Protein AF-A0A0R2RZX6-F1 (afdb_monome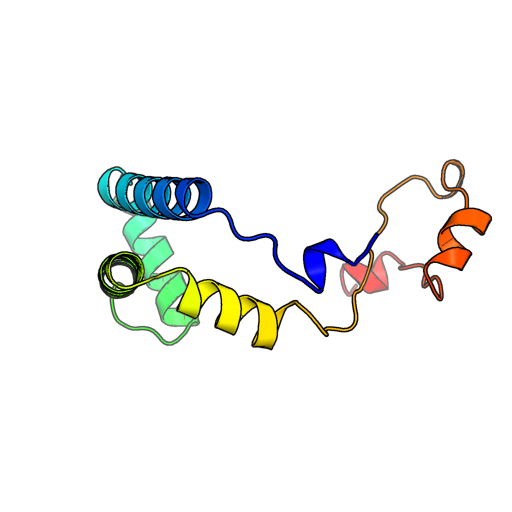r_lite)

Foldseek 3Di:
DCVCQQPPDDDQVVLVVVLVVLLVCLVPDDQDPVNVVVVCVVCVVVVHRDDCVVVVNVVSVVDDPVNVRVCSNVPTNDDDDDDDDDDDPVPDDVVVVVVVHDDDDDDPCRVPVD

pLDDT: mean 88.69, std 5.63, range [61.94, 95.19]

Radius of gyration: 20.39 Å; chains: 1; bounding box: 43×33×50 Å

Sequence (114 aa):
MTELLDVMPEAASNMSNAKEAIEQQIRTERLTKSRVLSEYERVQKLGVDYDYRKDLYDAVQKFDMTTLKDFHNSHISKGNRVVMVLGSKKALDVEVLKKYGEIKYLTLEDVFGY

Secondary structure (DSSP, 8-state):
--HHHHSPPP-HHHHHHHHHHHHHHHHH----HHHHHHHHHHHHHTT--S-THHHHHHHHHH--HHHHHHHHHHHTTT---PPP--S-GGGS-HHHHHTTS--PPP-HHHHH--

Structure (mmCIF, N/CA/C/O backbone):
data_AF-A0A0R2RZX6-F1
#
_entry.id   AF-A0A0R2RZX6-F1
#
loop_
_atom_site.group_PDB
_atom_site.id
_atom_site.type_symbol
_atom_site.label_atom_id
_atom_site.label_alt_id
_atom_site.label_comp_id
_atom_site.label_asym_id
_atom_site.label_entity_id
_atom_site.label_seq_id
_atom_site.pdbx_PDB_ins_code
_atom_site.Cartn_x
_atom_site.Cartn_y
_atom_site.Cartn_z
_atom_site.occupancy
_atom_site.B_iso_or_equiv
_atom_site.auth_seq_id
_atom_site.auth_comp_id
_atom_site.auth_asym_id
_atom_site.auth_atom_id
_atom_site.pdbx_PDB_model_num
ATOM 1 N N . MET A 1 1 ? 16.737 7.174 -11.635 1.00 61.94 1 MET A N 1
ATOM 2 C CA . MET A 1 1 ? 15.247 7.175 -11.614 1.00 61.94 1 MET A CA 1
ATOM 3 C C . MET A 1 1 ? 14.655 6.215 -10.583 1.00 61.94 1 MET A C 1
ATOM 5 O O . MET A 1 1 ? 13.545 6.474 -10.145 1.00 61.94 1 MET A O 1
ATOM 9 N N . THR A 1 2 ? 15.350 5.150 -10.165 1.00 71.94 2 THR A N 1
ATOM 10 C CA . THR A 1 2 ? 14.881 4.248 -9.091 1.00 71.94 2 THR A CA 1
ATOM 11 C C . THR A 1 2 ? 15.335 4.654 -7.693 1.00 71.94 2 THR A C 1
ATOM 13 O O . THR A 1 2 ? 14.785 4.156 -6.725 1.00 71.94 2 THR A O 1
ATOM 16 N N . GLU A 1 3 ? 16.277 5.589 -7.581 1.00 79.88 3 GLU A N 1
ATOM 17 C CA . GLU A 1 3 ? 16.932 5.961 -6.319 1.00 79.88 3 GLU A CA 1
ATOM 18 C C . GLU A 1 3 ? 15.962 6.305 -5.184 1.00 79.88 3 GLU A C 1
ATOM 20 O O . GLU A 1 3 ? 16.192 5.884 -4.060 1.00 79.88 3 GLU A O 1
ATOM 25 N N . LEU A 1 4 ? 14.849 6.991 -5.468 1.00 80.94 4 LEU A N 1
ATOM 26 C CA . LEU A 1 4 ? 13.835 7.325 -4.454 1.00 80.94 4 LEU A CA 1
ATOM 27 C C . LEU A 1 4 ? 13.044 6.114 -3.947 1.00 80.94 4 LEU A C 1
ATOM 29 O O . LEU A 1 4 ? 12.507 6.135 -2.846 1.00 80.94 4 LEU A O 1
ATOM 33 N N . LEU A 1 5 ? 12.923 5.085 -4.781 1.00 83.44 5 LEU A N 1
ATOM 34 C CA . LEU A 1 5 ? 12.283 3.827 -4.416 1.00 83.44 5 LEU A CA 1
ATOM 35 C C . LEU A 1 5 ? 13.282 2.869 -3.756 1.00 83.44 5 LEU A C 1
ATOM 37 O O . LEU A 1 5 ? 12.875 1.908 -3.117 1.00 83.44 5 LEU A O 1
ATOM 41 N N . ASP A 1 6 ? 14.582 3.094 -3.939 1.00 85.50 6 ASP A N 1
ATOM 42 C CA . ASP A 1 6 ? 15.644 2.294 -3.328 1.00 85.50 6 ASP A CA 1
ATOM 43 C C . ASP A 1 6 ? 16.004 2.873 -1.948 1.00 85.50 6 ASP A C 1
ATOM 45 O O . ASP A 1 6 ? 16.215 2.138 -0.986 1.00 85.50 6 ASP A O 1
ATOM 49 N N . VAL A 1 7 ? 15.976 4.202 -1.821 1.00 87.50 7 VAL A N 1
ATOM 50 C CA . VAL A 1 7 ? 16.170 4.946 -0.577 1.00 87.50 7 VAL A CA 1
ATOM 51 C C . VAL A 1 7 ? 14.972 5.859 -0.356 1.00 87.50 7 VAL A C 1
ATOM 53 O O . VAL A 1 7 ? 14.814 6.876 -1.031 1.00 87.50 7 VAL A O 1
ATOM 56 N N . MET A 1 8 ? 14.139 5.506 0.622 1.00 88.50 8 MET A N 1
ATOM 57 C CA . MET A 1 8 ? 12.969 6.305 0.971 1.00 88.50 8 MET A CA 1
ATOM 58 C C . MET A 1 8 ? 13.402 7.647 1.584 1.00 88.50 8 MET A C 1
ATOM 60 O O . MET A 1 8 ? 14.103 7.645 2.599 1.00 88.50 8 MET A O 1
ATOM 64 N N . PRO A 1 9 ? 12.965 8.794 1.036 1.00 88.00 9 PRO A N 1
ATOM 65 C CA . PRO A 1 9 ? 13.173 10.079 1.683 1.00 88.00 9 PRO A CA 1
ATOM 66 C C . PRO A 1 9 ? 12.303 10.182 2.938 1.00 88.00 9 PRO A C 1
ATOM 68 O O . PRO A 1 9 ? 11.098 9.928 2.911 1.00 88.00 9 PRO A O 1
ATOM 71 N N . GLU A 1 10 ? 12.908 10.589 4.047 1.00 89.75 10 GLU A N 1
ATOM 72 C CA . GLU A 1 10 ? 12.216 10.695 5.326 1.00 89.75 10 GLU A CA 1
ATOM 73 C C . GLU A 1 10 ? 11.716 12.113 5.574 1.00 89.75 10 GLU A C 1
ATOM 75 O O . GLU A 1 10 ? 12.489 13.069 5.621 1.00 89.75 10 GLU A O 1
ATOM 80 N N . ALA A 1 11 ? 10.411 12.241 5.792 1.00 92.25 11 ALA A N 1
ATOM 81 C CA . ALA A 1 11 ? 9.783 13.494 6.179 1.00 92.25 11 ALA A CA 1
ATOM 82 C C . ALA A 1 11 ? 8.787 13.227 7.310 1.00 92.25 11 ALA A C 1
ATOM 84 O O . ALA A 1 11 ? 7.691 12.712 7.082 1.00 92.25 11 ALA A O 1
ATOM 85 N N . ALA A 1 12 ? 9.175 13.573 8.540 1.00 89.94 12 ALA A N 1
ATOM 86 C CA . ALA A 1 12 ? 8.363 13.319 9.731 1.00 89.94 12 ALA A CA 1
ATOM 87 C C . ALA A 1 12 ? 6.980 13.991 9.653 1.00 89.94 12 ALA A C 1
ATOM 89 O O . ALA A 1 12 ? 5.980 13.378 10.020 1.00 89.94 12 ALA A O 1
ATOM 90 N N . SER A 1 13 ? 6.907 15.207 9.102 1.00 93.88 13 SER A N 1
ATOM 91 C CA . SER A 1 13 ? 5.642 15.917 8.872 1.00 93.88 13 SER A CA 1
ATOM 92 C C . SER A 1 13 ? 4.715 15.156 7.924 1.00 93.88 13 SER A C 1
ATOM 94 O O . SER A 1 13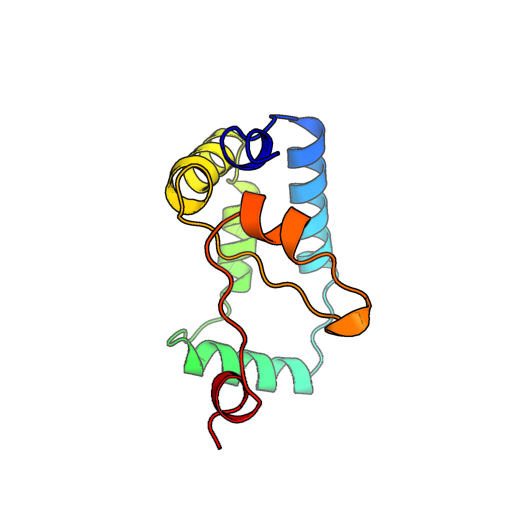 ? 3.538 14.984 8.223 1.00 93.88 13 SER A O 1
ATOM 96 N N . ASN A 1 14 ? 5.241 14.640 6.810 1.00 92.94 14 ASN A N 1
ATOM 97 C CA . ASN A 1 14 ? 4.449 13.882 5.841 1.00 92.94 14 ASN A CA 1
ATOM 98 C C . ASN A 1 14 ? 3.922 12.579 6.447 1.00 92.94 14 ASN A C 1
ATOM 100 O O . ASN A 1 14 ? 2.776 12.214 6.201 1.00 92.94 14 ASN A O 1
ATOM 104 N N . MET A 1 15 ? 4.737 11.900 7.258 1.00 92.00 15 MET A N 1
ATOM 105 C CA . MET A 1 15 ? 4.322 10.681 7.950 1.00 92.00 15 MET A CA 1
ATOM 106 C C . MET A 1 15 ? 3.225 10.963 8.988 1.00 92.00 15 MET A C 1
ATOM 108 O O . MET A 1 15 ? 2.218 10.257 8.995 1.00 92.00 15 MET A O 1
ATOM 112 N N . SER A 1 16 ? 3.366 12.025 9.793 1.00 92.62 16 SER A N 1
ATOM 113 C CA . SER A 1 16 ? 2.331 12.439 10.755 1.00 92.62 16 SER A CA 1
ATOM 114 C C . SER A 1 16 ? 1.016 12.772 10.051 1.00 92.62 16 SER A C 1
ATOM 116 O O . SER A 1 16 ? -0.031 12.247 10.416 1.00 92.62 16 SER A O 1
ATOM 118 N N . ASN A 1 17 ? 1.079 13.562 8.975 1.00 94.62 17 ASN A N 1
ATOM 119 C CA . ASN A 1 17 ? -0.099 13.929 8.192 1.00 94.62 17 ASN A CA 1
ATOM 120 C C . ASN A 1 17 ? -0.781 12.699 7.573 1.00 94.62 17 ASN A C 1
ATOM 122 O O . ASN A 1 17 ? -2.005 12.599 7.578 1.00 94.62 17 ASN A O 1
ATOM 126 N N . ALA A 1 18 ? -0.002 11.746 7.048 1.00 93.50 18 ALA A N 1
ATOM 127 C CA . ALA A 1 18 ? -0.541 10.512 6.482 1.00 93.50 18 ALA A CA 1
ATOM 128 C C . ALA A 1 18 ? -1.222 9.643 7.551 1.00 93.50 18 ALA A C 1
ATOM 130 O O . ALA A 1 18 ? -2.305 9.110 7.313 1.00 93.50 18 ALA A O 1
ATOM 131 N N . LYS A 1 19 ? -0.619 9.538 8.740 1.00 93.44 19 LYS A N 1
ATOM 132 C CA . LYS A 1 19 ? -1.196 8.830 9.886 1.00 93.44 19 LYS A CA 1
ATOM 133 C C . LYS A 1 19 ? -2.528 9.448 10.312 1.00 93.44 19 LYS A C 1
ATOM 135 O O . LYS A 1 19 ? -3.527 8.739 10.392 1.00 93.44 19 LYS A O 1
ATOM 140 N N . GLU A 1 20 ? -2.565 10.766 10.496 1.00 94.25 20 GLU A N 1
ATOM 141 C CA . GLU A 1 20 ? -3.792 11.494 10.833 1.00 94.25 20 GLU A CA 1
ATOM 142 C C . GLU A 1 20 ? -4.879 11.319 9.767 1.00 94.25 20 GLU A C 1
ATOM 144 O O . GLU A 1 20 ? -6.039 11.082 10.105 1.00 94.25 20 GLU A O 1
ATOM 149 N N . ALA A 1 21 ? -4.517 11.370 8.482 1.00 95.19 21 ALA A N 1
ATOM 150 C CA . ALA A 1 21 ? -5.460 11.171 7.385 1.00 95.19 21 ALA A CA 1
ATOM 151 C C . ALA A 1 21 ? -6.091 9.768 7.407 1.00 95.19 21 ALA A C 1
ATOM 153 O O . ALA A 1 21 ? -7.305 9.643 7.240 1.00 95.19 21 ALA A O 1
ATOM 154 N N . ILE A 1 22 ? -5.299 8.719 7.661 1.00 93.88 22 ILE A N 1
ATOM 155 C CA . ILE A 1 22 ? -5.805 7.342 7.789 1.00 93.88 22 ILE A CA 1
ATOM 156 C C . ILE A 1 22 ? -6.749 7.228 8.990 1.00 93.88 22 ILE A C 1
ATOM 158 O O . ILE A 1 22 ? -7.840 6.666 8.871 1.00 93.88 22 ILE A O 1
ATOM 162 N N . GLU A 1 23 ? -6.376 7.792 10.140 1.00 93.12 23 GLU A N 1
ATOM 163 C CA . GLU A 1 23 ? -7.231 7.778 11.329 1.00 93.12 23 GLU A CA 1
ATOM 164 C C . GLU A 1 23 ? -8.561 8.503 11.095 1.00 93.12 23 GLU A C 1
ATOM 166 O O . GLU A 1 23 ? -9.624 7.994 11.460 1.00 93.12 23 GLU A O 1
ATOM 171 N N . GLN A 1 24 ? -8.522 9.677 10.461 1.00 94.38 24 GLN A N 1
ATOM 172 C CA . GLN A 1 24 ? -9.720 10.436 10.110 1.00 94.38 24 GLN A CA 1
ATOM 173 C C . GLN A 1 24 ? -10.593 9.681 9.110 1.00 94.38 24 GLN A C 1
ATOM 175 O O . GLN A 1 24 ? -11.815 9.651 9.272 1.00 94.38 24 GLN A O 1
ATOM 180 N N . GLN A 1 25 ? -9.991 9.031 8.114 1.00 93.75 25 GLN A N 1
ATOM 181 C CA . GLN A 1 25 ? -10.716 8.212 7.152 1.00 93.75 25 GLN A CA 1
ATOM 182 C C . GLN A 1 25 ? -11.468 7.079 7.858 1.00 93.75 25 GLN A C 1
ATOM 184 O O . GLN A 1 25 ? -12.665 6.932 7.634 1.00 93.75 25 GLN A O 1
ATOM 189 N N . ILE A 1 26 ? -10.812 6.338 8.758 1.00 91.50 26 ILE A N 1
ATOM 190 C CA . ILE A 1 26 ? -11.454 5.259 9.527 1.00 91.50 26 ILE A CA 1
ATOM 191 C C . ILE A 1 26 ? -12.584 5.814 10.408 1.00 91.50 26 ILE A C 1
ATOM 193 O O . ILE A 1 26 ? -13.676 5.250 10.449 1.00 91.50 26 ILE A O 1
ATOM 197 N N . ARG A 1 27 ? -12.357 6.943 11.093 1.00 90.19 27 ARG A N 1
ATOM 198 C CA . ARG A 1 27 ? -13.345 7.554 12.004 1.00 90.19 27 ARG A CA 1
ATOM 199 C C . ARG A 1 27 ? -14.575 8.114 11.291 1.00 90.19 27 ARG A C 1
ATOM 201 O O . ARG A 1 27 ? -15.650 8.150 11.884 1.00 90.19 27 ARG A O 1
ATOM 208 N N . THR A 1 28 ? -14.415 8.590 10.060 1.00 93.44 28 THR A N 1
ATOM 209 C CA . THR A 1 28 ? -15.494 9.217 9.277 1.00 93.44 28 THR A CA 1
ATOM 210 C C . THR A 1 28 ? -16.139 8.263 8.273 1.00 93.44 28 THR A C 1
ATOM 212 O O . THR A 1 28 ? -17.149 8.611 7.655 1.00 93.44 28 THR A O 1
ATOM 215 N N . GLU A 1 29 ? -15.601 7.050 8.116 1.00 90.12 29 GLU A N 1
ATOM 216 C CA . GLU A 1 29 ? -16.121 6.060 7.183 1.00 90.12 29 GLU A CA 1
ATOM 217 C C . GLU A 1 29 ? -17.560 5.663 7.541 1.00 90.12 29 GLU A C 1
ATOM 219 O O . GLU A 1 29 ? -17.859 5.145 8.619 1.00 90.12 29 GLU A O 1
ATOM 224 N N . ARG A 1 30 ? -18.481 5.858 6.593 1.00 89.75 30 ARG A N 1
ATOM 225 C CA . ARG A 1 30 ? -19.876 5.449 6.762 1.00 89.75 30 ARG A CA 1
ATOM 226 C C . ARG A 1 30 ? -20.093 4.016 6.287 1.00 89.75 30 ARG A C 1
ATOM 228 O O . ARG A 1 30 ? -19.979 3.722 5.096 1.00 89.75 30 ARG A O 1
ATOM 235 N N . LEU A 1 31 ? -20.543 3.152 7.194 1.00 87.56 31 LEU A N 1
ATOM 236 C CA . LEU A 1 31 ? -20.902 1.767 6.887 1.00 87.56 31 LEU A CA 1
ATOM 237 C C . LEU A 1 31 ? -22.409 1.607 6.732 1.00 87.56 31 LEU A C 1
ATOM 239 O O . LEU A 1 31 ? -23.170 1.641 7.697 1.00 87.56 31 LEU A O 1
ATOM 243 N N . THR A 1 32 ? -22.853 1.434 5.491 1.00 92.31 32 THR A N 1
ATOM 244 C CA . THR A 1 32 ? -24.243 1.079 5.198 1.00 92.31 32 THR A CA 1
ATOM 245 C C . THR A 1 32 ? -24.487 -0.404 5.465 1.00 92.31 32 THR A C 1
ATOM 247 O O . THR A 1 32 ? -23.558 -1.208 5.468 1.00 92.31 32 THR A O 1
ATOM 250 N N . LYS A 1 33 ? -25.759 -0.795 5.609 1.00 91.19 33 LYS A N 1
ATOM 251 C CA . LYS A 1 33 ? -26.145 -2.206 5.790 1.00 91.19 33 LYS A CA 1
ATOM 252 C C . LYS A 1 33 ? -25.595 -3.117 4.684 1.00 91.19 33 LYS A C 1
ATOM 254 O O . LYS A 1 33 ? -25.107 -4.199 4.976 1.00 91.19 33 LYS A O 1
ATOM 259 N N . SER A 1 34 ? -25.636 -2.656 3.431 1.00 92.06 34 SER A N 1
ATOM 260 C CA . SER A 1 34 ? -25.084 -3.394 2.289 1.00 92.06 34 SER A CA 1
ATOM 261 C C . SER A 1 34 ? -23.567 -3.547 2.380 1.00 92.06 34 SER A C 1
ATOM 263 O O . SER A 1 34 ? -23.047 -4.628 2.131 1.00 92.06 34 SER A O 1
ATOM 265 N N . ARG A 1 35 ? -22.860 -2.489 2.798 1.00 90.69 35 ARG A N 1
ATOM 266 C CA . ARG A 1 35 ? -21.403 -2.504 2.957 1.00 90.69 35 ARG A CA 1
ATOM 267 C C . ARG A 1 35 ? -20.972 -3.480 4.047 1.00 90.69 35 ARG A C 1
ATOM 269 O O . ARG A 1 35 ? -19.998 -4.183 3.848 1.00 90.69 35 ARG A O 1
ATOM 276 N N . VAL A 1 36 ? -21.721 -3.589 5.148 1.00 90.94 36 VAL A N 1
ATOM 277 C CA . VAL A 1 36 ? -21.435 -4.580 6.203 1.00 90.94 36 VAL A CA 1
ATOM 278 C C . VAL A 1 36 ? -21.425 -6.006 5.645 1.00 90.94 36 VAL A C 1
ATOM 280 O O . VAL A 1 36 ? -20.505 -6.758 5.950 1.00 90.94 36 VAL A O 1
ATOM 283 N N . LEU A 1 37 ? -22.398 -6.362 4.799 1.00 91.56 37 LEU A N 1
ATOM 284 C CA . LEU A 1 37 ? -22.460 -7.696 4.195 1.00 91.56 37 LEU A CA 1
ATOM 285 C C . LEU A 1 37 ? -21.284 -7.943 3.239 1.00 91.56 37 LEU A C 1
ATOM 287 O O . LEU A 1 37 ? -20.598 -8.954 3.362 1.00 91.56 37 LEU A O 1
ATOM 291 N N . SER A 1 38 ? -21.015 -7.005 2.326 1.00 91.50 38 SER A N 1
ATOM 292 C CA . SER A 1 38 ? -19.910 -7.144 1.369 1.00 91.50 38 SER A CA 1
ATOM 293 C C . SER A 1 38 ? -18.542 -7.194 2.053 1.00 91.50 38 SER A C 1
ATOM 295 O O . SER A 1 38 ? -17.677 -7.958 1.631 1.00 91.50 38 SER A O 1
ATOM 297 N N . GLU A 1 39 ? -18.344 -6.411 3.117 1.00 91.00 39 GLU A N 1
ATOM 298 C CA . GLU A 1 39 ? -17.112 -6.458 3.904 1.00 91.00 39 GLU A CA 1
ATOM 299 C C . GLU A 1 39 ? -16.957 -7.799 4.613 1.00 91.00 39 GLU A C 1
ATOM 301 O O . GLU A 1 39 ? -15.890 -8.394 4.511 1.00 91.00 39 GLU A O 1
ATOM 306 N N . TYR A 1 40 ? -18.017 -8.308 5.251 1.00 91.94 40 TYR A N 1
ATOM 307 C CA . TYR A 1 40 ? -18.008 -9.616 5.910 1.00 91.94 40 TYR A CA 1
ATOM 308 C C . TYR A 1 40 ? -17.616 -10.749 4.952 1.00 91.94 40 TYR A C 1
ATOM 310 O O . TYR A 1 40 ? -16.709 -11.526 5.247 1.00 91.94 40 TYR A O 1
ATOM 318 N N . GLU A 1 41 ? -18.235 -10.817 3.772 1.00 93.19 41 GLU A N 1
ATOM 319 C CA . GLU A 1 41 ? -17.883 -11.825 2.765 1.00 93.19 41 GLU A CA 1
ATOM 320 C C . GLU A 1 41 ? -16.434 -11.683 2.287 1.00 93.19 41 GLU A C 1
ATOM 322 O O . GLU A 1 41 ? -15.748 -12.680 2.046 1.00 93.19 41 GLU A O 1
ATOM 327 N N . ARG A 1 42 ? -15.948 -10.444 2.146 1.00 92.62 42 ARG A N 1
ATOM 328 C CA . ARG A 1 42 ? -14.567 -10.170 1.744 1.00 92.62 42 ARG A CA 1
ATOM 329 C C . ARG A 1 42 ? -13.574 -10.659 2.794 1.00 92.62 42 ARG A C 1
ATOM 331 O O . ARG A 1 42 ? -12.612 -11.321 2.418 1.00 92.62 42 ARG A O 1
ATOM 338 N N . VAL A 1 43 ? -13.794 -10.369 4.078 1.00 93.00 43 VAL A N 1
ATOM 339 C CA . VAL A 1 43 ? -12.883 -10.825 5.144 1.00 93.00 43 VAL A CA 1
ATOM 340 C C . VAL A 1 43 ? -12.948 -12.331 5.354 1.00 93.00 43 VAL A C 1
ATOM 342 O O . VAL A 1 43 ? -11.896 -12.949 5.504 1.00 93.00 43 VAL A O 1
ATOM 345 N N . GLN A 1 44 ? -14.123 -12.952 5.212 1.00 93.69 44 GLN A N 1
ATOM 346 C CA . GLN A 1 44 ? -14.228 -14.412 5.234 1.00 93.69 44 GLN A CA 1
ATOM 347 C C . GLN A 1 44 ? -13.409 -15.077 4.124 1.00 93.69 44 GLN A C 1
ATOM 349 O O . GLN A 1 44 ? -12.719 -16.060 4.382 1.00 93.69 44 GLN A O 1
ATOM 354 N N . LYS A 1 45 ? -13.422 -14.531 2.900 1.00 94.69 45 LYS A N 1
ATOM 355 C CA . LYS A 1 45 ? -12.581 -15.034 1.795 1.00 94.69 45 LYS A CA 1
ATOM 356 C C . LYS A 1 45 ? -11.083 -14.905 2.075 1.00 94.69 45 LYS A C 1
ATOM 358 O O . LYS A 1 45 ? -10.300 -15.669 1.524 1.00 94.69 45 LYS A O 1
ATOM 363 N N . LEU A 1 46 ? -10.695 -13.950 2.918 1.00 93.00 46 LEU A N 1
ATOM 364 C CA . LEU A 1 46 ? -9.322 -13.768 3.391 1.00 93.00 46 LEU A CA 1
ATOM 365 C C . LEU A 1 46 ? -8.997 -14.633 4.623 1.00 93.00 46 LEU A C 1
ATOM 367 O O . LEU A 1 46 ? -7.869 -14.588 5.104 1.00 93.00 46 LEU A O 1
ATOM 371 N N . GLY A 1 47 ? -9.955 -15.419 5.130 1.00 94.81 47 GLY A N 1
ATOM 372 C CA . GLY A 1 47 ? -9.782 -16.272 6.308 1.00 94.81 47 GLY A CA 1
ATOM 373 C C . GLY A 1 47 ? -9.881 -15.534 7.646 1.00 94.81 47 GLY A C 1
ATOM 374 O O . GLY A 1 47 ? -9.408 -16.053 8.653 1.00 94.81 47 GLY A O 1
ATOM 375 N N . VAL A 1 48 ? -10.473 -14.337 7.669 1.00 94.06 48 VAL A N 1
ATOM 376 C CA . VAL A 1 48 ? -10.648 -13.511 8.871 1.00 94.06 48 VAL A CA 1
ATOM 377 C C . VAL A 1 48 ? -12.126 -13.497 9.271 1.00 94.06 48 VAL A C 1
ATOM 379 O O . VAL A 1 48 ? -12.997 -13.234 8.442 1.00 94.06 48 VAL A O 1
ATOM 382 N N . ASP A 1 49 ? -12.422 -13.775 10.541 1.00 91.81 49 ASP A N 1
ATOM 383 C CA . ASP A 1 49 ? -13.787 -13.919 11.076 1.00 91.81 49 ASP A CA 1
ATOM 384 C C . ASP A 1 49 ? -14.267 -12.718 11.914 1.00 91.81 49 ASP A C 1
ATOM 386 O O . ASP A 1 49 ? -15.389 -12.719 12.428 1.00 91.81 49 ASP A O 1
ATOM 390 N N . TYR A 1 50 ? -13.454 -11.664 12.003 1.00 91.25 50 TYR A N 1
ATOM 391 C CA . TYR A 1 50 ? -13.751 -10.436 12.734 1.00 91.25 50 TYR A CA 1
ATOM 392 C C . TYR A 1 50 ? -13.462 -9.177 11.903 1.00 91.25 50 TYR A C 1
ATOM 394 O O . TYR A 1 50 ? -12.944 -9.210 10.787 1.00 91.25 50 TYR A O 1
ATOM 402 N N . ASP A 1 51 ? -13.824 -8.026 12.464 1.00 89.00 51 ASP A N 1
ATOM 403 C CA . ASP A 1 51 ? -13.555 -6.728 11.857 1.00 89.00 51 ASP A CA 1
ATOM 404 C C . ASP A 1 51 ? -12.104 -6.278 12.098 1.00 89.00 51 ASP A C 1
ATOM 406 O O . ASP A 1 51 ? -11.791 -5.671 13.127 1.00 89.00 51 ASP A O 1
ATOM 410 N N . TYR A 1 52 ? -11.237 -6.534 11.117 1.00 90.44 52 TYR A N 1
ATOM 411 C CA . TYR A 1 52 ? -9.816 -6.172 11.165 1.00 90.44 52 TYR A CA 1
ATOM 412 C C . TYR A 1 52 ? -9.554 -4.656 11.226 1.00 90.44 52 TYR A C 1
ATOM 414 O O . TYR A 1 52 ? -8.426 -4.237 11.484 1.00 90.44 52 TYR A O 1
ATOM 422 N N . ARG A 1 53 ? -10.556 -3.796 10.983 1.00 87.94 53 ARG A N 1
ATOM 423 C CA . ARG A 1 53 ? -10.355 -2.336 11.046 1.00 87.94 53 ARG A CA 1
ATOM 424 C C . ARG A 1 53 ? -10.011 -1.865 12.451 1.00 87.94 53 ARG A C 1
ATOM 426 O O . ARG A 1 53 ? -9.359 -0.835 12.585 1.00 87.94 53 ARG A O 1
ATOM 433 N N . LYS A 1 54 ? -10.427 -2.614 13.479 1.00 90.12 54 LYS A N 1
ATOM 434 C CA . LYS A 1 54 ? -10.017 -2.368 14.868 1.00 90.12 54 LYS A CA 1
ATOM 435 C C . LYS A 1 54 ? -8.504 -2.499 15.008 1.00 90.12 54 LYS A C 1
ATOM 437 O O . LYS A 1 54 ? -7.851 -1.555 15.435 1.00 90.12 54 LYS A O 1
ATOM 442 N N . ASP A 1 55 ? -7.955 -3.609 14.530 1.00 92.69 55 ASP A N 1
ATOM 443 C CA . ASP A 1 55 ? -6.516 -3.861 14.563 1.00 92.69 55 ASP A CA 1
ATOM 444 C C . ASP A 1 55 ? -5.751 -2.832 13.744 1.00 92.69 55 ASP A C 1
ATOM 446 O O . ASP A 1 55 ? -4.716 -2.340 14.183 1.00 92.69 55 ASP A O 1
ATOM 450 N N . LEU A 1 56 ? -6.274 -2.470 12.567 1.00 91.75 56 LEU A N 1
ATOM 451 C CA . LEU A 1 56 ? -5.680 -1.426 11.740 1.00 91.75 56 LEU A CA 1
ATOM 452 C C . LEU A 1 56 ? -5.631 -0.092 12.492 1.00 91.75 56 LEU A C 1
ATOM 454 O O . LEU A 1 56 ? -4.597 0.569 12.484 1.00 91.75 56 LEU A O 1
ATOM 458 N N . TYR A 1 57 ? -6.725 0.296 13.149 1.00 93.50 57 TYR A N 1
ATOM 459 C CA . TYR A 1 57 ? -6.792 1.539 13.909 1.00 93.50 57 TYR A CA 1
ATOM 460 C C . TYR A 1 57 ? -5.759 1.560 15.049 1.00 93.50 57 TYR A C 1
ATOM 462 O O . TYR A 1 57 ? -4.983 2.510 15.163 1.00 93.50 57 TYR A O 1
ATOM 470 N N . ASP A 1 58 ? -5.677 0.478 15.826 1.00 93.44 58 ASP A N 1
ATOM 471 C CA . ASP A 1 58 ? -4.724 0.348 16.934 1.00 93.44 58 ASP A CA 1
ATOM 472 C C . ASP A 1 58 ? -3.264 0.261 16.451 1.00 93.44 58 ASP A C 1
ATOM 474 O O . ASP A 1 58 ? -2.347 0.767 17.107 1.00 93.44 58 ASP A O 1
ATOM 478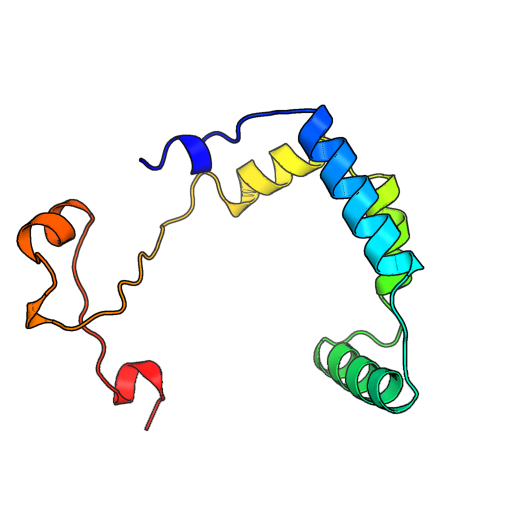 N N . ALA A 1 59 ? -3.028 -0.370 15.298 1.00 93.06 59 ALA A N 1
ATOM 479 C CA . ALA A 1 59 ? -1.707 -0.485 14.690 1.00 93.06 59 ALA A CA 1
ATOM 480 C C . ALA A 1 59 ? -1.214 0.863 14.152 1.00 93.06 59 ALA A C 1
ATOM 482 O O . ALA A 1 59 ? -0.069 1.235 14.404 1.00 93.06 59 ALA A O 1
ATOM 483 N N . VAL A 1 60 ? -2.076 1.627 13.471 1.00 92.56 60 VAL A N 1
ATOM 484 C CA . VAL A 1 60 ? -1.739 2.954 12.925 1.00 92.56 60 VAL A CA 1
ATOM 485 C C . VAL A 1 60 ? -1.301 3.905 14.039 1.00 92.56 60 VAL A C 1
ATOM 487 O O . VAL A 1 60 ? -0.307 4.613 13.879 1.00 92.56 60 VAL A O 1
ATOM 490 N N . GLN A 1 61 ? -1.946 3.859 15.209 1.00 89.06 61 GLN A N 1
ATOM 491 C CA . GLN A 1 61 ? -1.544 4.660 16.371 1.00 89.06 61 GLN A CA 1
ATOM 492 C C . GLN A 1 61 ? -0.122 4.362 16.862 1.00 89.06 61 GLN A C 1
ATOM 494 O O . GLN A 1 61 ? 0.564 5.270 17.333 1.00 89.06 61 GLN A O 1
ATOM 499 N N . LYS A 1 62 ? 0.339 3.115 16.741 1.00 90.88 62 LYS A N 1
ATOM 500 C CA . LYS A 1 62 ? 1.685 2.684 17.157 1.00 90.88 62 LYS A CA 1
ATOM 501 C C . LYS A 1 62 ? 2.713 2.779 16.030 1.00 90.88 62 LYS A C 1
ATOM 503 O O . LYS A 1 62 ? 3.906 2.699 16.296 1.00 90.88 62 LYS A O 1
ATOM 508 N N . PHE A 1 63 ? 2.255 2.962 14.794 1.00 90.38 63 PHE A N 1
ATOM 509 C CA . PHE A 1 63 ? 3.104 3.074 13.619 1.00 90.38 63 PHE A CA 1
ATOM 510 C C . PHE A 1 63 ? 3.963 4.342 13.688 1.00 90.38 63 PHE A C 1
ATOM 512 O O . PHE A 1 63 ? 3.460 5.427 14.014 1.00 90.38 63 PHE A O 1
ATOM 519 N N . ASP A 1 64 ? 5.248 4.192 13.373 1.00 92.62 64 ASP A N 1
ATOM 520 C CA . ASP A 1 64 ? 6.274 5.231 13.429 1.00 92.62 64 ASP A CA 1
ATOM 521 C C . ASP A 1 64 ? 7.186 5.203 12.185 1.00 92.62 64 ASP A C 1
ATOM 523 O O . ASP A 1 64 ? 7.054 4.358 11.294 1.00 92.62 64 ASP A O 1
ATOM 527 N N . MET A 1 65 ? 8.110 6.164 12.097 1.00 92.81 65 MET A N 1
ATOM 528 C CA . MET A 1 65 ? 9.030 6.269 10.959 1.00 92.81 65 MET A CA 1
ATOM 529 C C . MET A 1 65 ? 9.967 5.055 10.851 1.00 92.81 65 MET A C 1
ATOM 531 O O . MET A 1 65 ? 10.348 4.674 9.746 1.00 92.81 65 MET A O 1
ATOM 535 N N . THR A 1 66 ? 10.330 4.436 11.976 1.00 93.50 66 THR A N 1
ATOM 536 C CA . THR A 1 66 ? 11.181 3.237 12.005 1.00 93.50 66 THR A CA 1
ATOM 537 C C . THR A 1 66 ? 10.479 2.073 11.318 1.00 93.50 66 THR A C 1
ATOM 539 O O . THR A 1 66 ? 11.011 1.506 10.368 1.00 93.50 66 THR A O 1
ATOM 542 N N . THR A 1 67 ? 9.231 1.806 11.706 1.00 92.69 67 THR A N 1
ATOM 543 C CA . THR A 1 67 ? 8.397 0.752 11.120 1.00 92.69 67 THR A CA 1
ATOM 544 C C . THR A 1 67 ? 8.189 0.979 9.621 1.00 92.69 67 THR A C 1
ATOM 546 O O . THR A 1 67 ? 8.263 0.040 8.828 1.00 92.69 67 THR A O 1
ATOM 549 N N . LEU A 1 68 ? 7.980 2.236 9.208 1.00 92.00 68 LEU A N 1
ATOM 550 C CA . LEU A 1 68 ? 7.838 2.593 7.795 1.00 92.00 68 LEU A CA 1
ATOM 551 C C . LEU A 1 68 ? 9.116 2.316 6.994 1.00 92.00 68 LEU A C 1
ATOM 553 O O . LEU A 1 68 ? 9.049 1.753 5.899 1.00 92.00 68 LEU A O 1
ATOM 557 N N . LYS A 1 69 ? 10.280 2.683 7.540 1.00 92.56 69 LYS A N 1
ATOM 558 C CA . LYS A 1 69 ? 11.574 2.383 6.918 1.00 92.56 69 LYS A CA 1
ATOM 559 C C . LYS A 1 69 ? 11.814 0.891 6.809 1.00 92.56 69 LYS A C 1
ATOM 561 O O . LYS A 1 69 ? 12.236 0.430 5.753 1.00 92.56 69 LYS A O 1
ATOM 566 N N . ASP A 1 70 ? 11.539 0.142 7.868 1.00 93.25 70 ASP A N 1
ATOM 567 C CA . ASP A 1 70 ? 11.748 -1.301 7.886 1.00 93.25 70 ASP A CA 1
ATOM 568 C C . ASP A 1 70 ? 10.860 -1.988 6.850 1.00 93.25 70 ASP A C 1
ATOM 570 O O . ASP A 1 70 ? 11.340 -2.826 6.081 1.00 93.25 70 ASP A O 1
ATOM 574 N N . PHE A 1 71 ? 9.596 -1.571 6.744 1.00 92.19 71 PHE A N 1
ATOM 575 C CA . PHE A 1 71 ? 8.687 -2.040 5.702 1.00 92.19 71 PHE A CA 1
ATOM 576 C C . PHE A 1 71 ? 9.222 -1.731 4.296 1.00 92.19 71 PHE A C 1
ATOM 578 O O . PHE A 1 71 ? 9.318 -2.631 3.459 1.00 92.19 71 PHE A O 1
ATOM 585 N N . HIS A 1 72 ? 9.636 -0.486 4.043 1.00 92.31 72 HIS A N 1
ATOM 586 C CA . HIS A 1 72 ? 10.206 -0.084 2.756 1.00 92.31 72 HIS A CA 1
ATOM 587 C C . HIS A 1 72 ? 11.469 -0.888 2.411 1.00 92.31 72 HIS A C 1
ATOM 589 O O . HIS A 1 72 ? 11.625 -1.376 1.291 1.00 92.31 72 HIS A O 1
ATOM 595 N N . ASN A 1 73 ? 12.364 -1.068 3.380 1.00 91.56 73 ASN A N 1
ATOM 596 C CA . ASN A 1 73 ? 13.630 -1.765 3.188 1.00 91.56 73 ASN A CA 1
ATOM 597 C C . ASN A 1 73 ? 13.458 -3.267 2.946 1.00 91.56 73 ASN A C 1
ATOM 599 O O . ASN A 1 73 ? 14.263 -3.864 2.234 1.00 91.56 73 ASN A O 1
ATOM 603 N N . SER A 1 74 ? 12.426 -3.874 3.532 1.00 92.31 74 SER A N 1
ATOM 604 C CA . SER A 1 74 ? 12.138 -5.302 3.379 1.00 92.31 74 SER A CA 1
ATOM 605 C C . SER A 1 74 ? 11.310 -5.625 2.133 1.00 92.31 74 SER A C 1
ATOM 607 O O . SER A 1 74 ? 11.484 -6.704 1.573 1.00 92.31 74 SER A O 1
ATOM 609 N N . HIS A 1 75 ? 10.454 -4.707 1.667 1.00 89.62 75 HIS A N 1
ATOM 610 C CA . HIS A 1 75 ? 9.487 -5.000 0.600 1.00 89.62 75 HIS A CA 1
ATOM 611 C C . HIS A 1 75 ? 9.664 -4.174 -0.688 1.00 89.62 75 HIS A C 1
ATOM 613 O O . HIS A 1 75 ? 9.170 -4.596 -1.731 1.00 89.62 75 HIS A O 1
ATOM 619 N N . ILE A 1 76 ? 10.344 -3.017 -0.658 1.00 88.56 76 ILE A N 1
ATOM 620 C CA . ILE A 1 76 ? 10.353 -2.052 -1.782 1.00 88.56 76 ILE A CA 1
ATOM 621 C C . ILE A 1 76 ? 11.763 -1.785 -2.335 1.00 88.56 76 ILE A C 1
ATOM 623 O O . ILE A 1 76 ? 11.954 -1.786 -3.558 1.00 88.56 76 ILE A O 1
ATOM 627 N N . SER A 1 77 ? 12.755 -1.577 -1.464 1.00 85.31 77 SER A N 1
ATOM 628 C CA . SER A 1 77 ? 14.056 -0.995 -1.845 1.00 85.31 77 SER A CA 1
ATOM 629 C C . SER A 1 77 ? 14.922 -1.839 -2.780 1.00 85.31 77 SER A C 1
ATOM 631 O O . SER A 1 77 ? 15.824 -1.309 -3.423 1.00 85.31 77 SER A O 1
ATOM 633 N N . LYS A 1 78 ? 14.687 -3.155 -2.854 1.00 74.25 78 LYS A N 1
ATOM 634 C CA . LYS A 1 78 ? 15.559 -4.099 -3.581 1.00 74.25 78 LYS A CA 1
ATOM 635 C C . LYS A 1 78 ? 14.802 -5.110 -4.446 1.00 74.25 78 LYS A C 1
ATOM 637 O O . LYS A 1 78 ? 15.359 -6.136 -4.828 1.00 74.25 78 LYS A O 1
ATOM 642 N N . GLY A 1 79 ? 13.530 -4.846 -4.740 1.00 75.69 79 GLY A N 1
ATOM 643 C CA . GLY A 1 79 ? 12.711 -5.731 -5.567 1.00 75.69 79 GLY A CA 1
ATOM 644 C C . GLY A 1 79 ? 12.990 -5.570 -7.062 1.00 75.69 79 GLY A C 1
ATOM 645 O O . GLY A 1 79 ? 13.145 -4.450 -7.549 1.00 75.69 79 GLY A O 1
ATOM 646 N N . ASN A 1 80 ? 12.979 -6.680 -7.808 1.00 80.94 80 ASN A N 1
ATOM 647 C CA . ASN A 1 80 ? 12.864 -6.632 -9.266 1.00 80.94 80 ASN A CA 1
ATOM 648 C C . ASN A 1 80 ? 11.568 -5.903 -9.633 1.00 80.94 80 ASN A C 1
ATOM 650 O O . ASN A 1 80 ? 10.496 -6.249 -9.131 1.00 80.94 80 ASN A O 1
ATOM 654 N N . ARG A 1 81 ? 11.661 -4.893 -10.500 1.00 80.12 81 ARG A N 1
ATOM 655 C CA . ARG A 1 81 ? 10.515 -4.054 -10.861 1.00 80.12 81 ARG A CA 1
ATOM 656 C C . ARG A 1 81 ? 10.030 -4.381 -12.257 1.00 80.12 81 ARG A C 1
ATOM 658 O O . ARG A 1 81 ? 10.809 -4.410 -13.204 1.00 80.12 81 ARG A O 1
ATOM 665 N N . VAL A 1 82 ? 8.723 -4.572 -12.369 1.00 85.69 82 VAL A N 1
ATOM 666 C CA . VAL A 1 82 ? 8.042 -4.701 -13.653 1.00 85.69 82 VAL A CA 1
ATOM 667 C C . VAL A 1 82 ? 7.438 -3.347 -13.991 1.00 85.69 82 VAL A C 1
ATOM 669 O O . VAL A 1 82 ? 6.604 -2.832 -13.249 1.00 85.69 82 VAL A O 1
ATOM 672 N N . VAL A 1 83 ? 7.871 -2.761 -15.105 1.00 84.75 83 VAL A N 1
ATOM 673 C CA . VAL A 1 83 ? 7.290 -1.525 -15.635 1.00 84.75 83 VAL A CA 1
ATOM 674 C C . VAL A 1 83 ? 6.280 -1.901 -16.709 1.00 84.75 83 VAL A C 1
ATOM 676 O O . VAL A 1 83 ? 6.638 -2.488 -17.728 1.00 84.75 83 VAL A O 1
ATOM 679 N N . MET A 1 84 ? 5.013 -1.562 -16.480 1.00 88.38 84 MET A N 1
ATOM 680 C CA . MET A 1 84 ? 3.942 -1.774 -17.450 1.00 88.38 84 MET A CA 1
ATOM 681 C C . MET A 1 84 ? 3.642 -0.467 -18.178 1.00 88.38 84 MET A C 1
ATOM 683 O O . MET A 1 84 ? 3.349 0.549 -17.550 1.00 88.38 84 MET A O 1
ATOM 687 N N . VAL A 1 85 ? 3.705 -0.499 -19.508 1.00 86.88 85 VAL A N 1
ATOM 688 C CA . VAL A 1 85 ? 3.403 0.652 -20.362 1.00 86.88 85 VAL A CA 1
ATOM 689 C C . VAL A 1 85 ? 2.124 0.365 -21.134 1.00 86.88 85 VAL A C 1
ATOM 691 O O . VAL A 1 85 ? 2.069 -0.577 -21.923 1.00 86.88 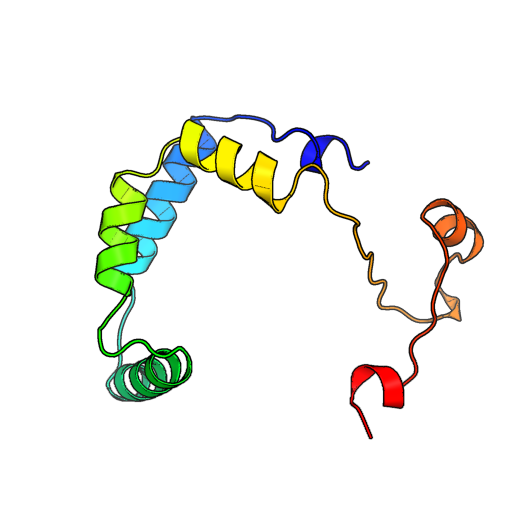85 VAL A O 1
ATOM 694 N N . LEU A 1 86 ? 1.103 1.191 -20.917 1.00 86.94 86 LEU A N 1
ATOM 695 C CA . LEU A 1 86 ? -0.164 1.120 -21.636 1.00 86.94 86 LEU A CA 1
ATOM 696 C C . LEU A 1 86 ? -0.232 2.255 -22.659 1.00 86.94 86 LEU A C 1
ATOM 698 O O . LEU A 1 86 ? -0.198 3.428 -22.298 1.00 86.94 86 LEU A O 1
ATOM 702 N N . GLY A 1 87 ? -0.339 1.912 -23.940 1.00 84.81 87 GLY A N 1
ATOM 703 C CA . GLY A 1 87 ? -0.441 2.905 -25.002 1.00 84.81 87 GLY A CA 1
ATOM 704 C C . GLY A 1 87 ? -0.500 2.294 -26.396 1.00 84.81 87 GLY A C 1
ATOM 705 O O . GLY A 1 87 ? -0.296 1.095 -26.590 1.00 84.81 87 GLY A O 1
ATOM 706 N N . SER A 1 88 ? -0.776 3.138 -27.392 1.00 83.56 88 SER A N 1
ATOM 707 C CA . SER A 1 88 ? -0.718 2.727 -28.795 1.00 83.56 88 SER A CA 1
ATOM 708 C C . SER A 1 88 ? 0.720 2.389 -29.178 1.00 83.56 88 SER A C 1
ATOM 710 O O . SER A 1 88 ? 1.598 3.244 -29.082 1.00 83.56 88 SER A O 1
ATOM 712 N N . LYS A 1 89 ? 0.954 1.173 -29.690 1.00 78.88 89 LYS A N 1
ATOM 713 C CA . LYS A 1 89 ? 2.288 0.710 -30.120 1.00 78.88 89 LYS A CA 1
ATOM 714 C C . LYS A 1 89 ? 2.979 1.680 -31.088 1.00 78.88 89 LYS A C 1
ATOM 716 O O . LYS A 1 89 ? 4.195 1.782 -31.068 1.00 78.88 89 LYS A O 1
ATOM 721 N N . LYS A 1 90 ? 2.208 2.400 -31.914 1.00 82.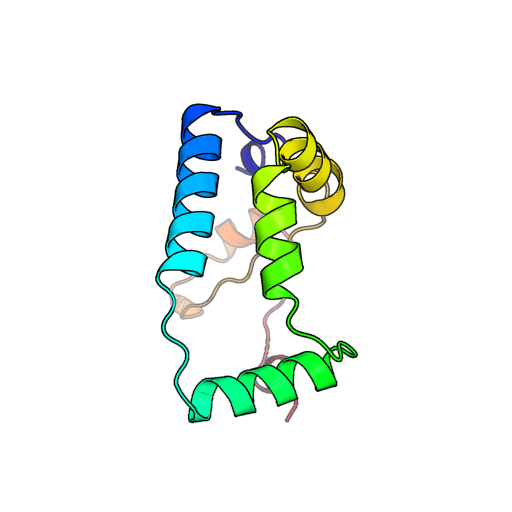62 90 LYS A N 1
ATOM 722 C CA . LYS A 1 90 ? 2.726 3.363 -32.902 1.00 82.62 90 LYS A CA 1
ATOM 723 C C . LYS A 1 90 ? 3.223 4.676 -32.287 1.00 82.62 90 LYS A C 1
ATOM 725 O O . LYS A 1 90 ? 3.972 5.388 -32.938 1.00 82.62 90 LYS A O 1
ATOM 730 N N . ALA A 1 91 ? 2.771 5.007 -31.079 1.00 82.19 91 ALA A N 1
ATOM 731 C CA . ALA A 1 91 ? 3.136 6.233 -30.369 1.00 82.19 91 ALA A CA 1
ATOM 732 C C . ALA A 1 91 ? 4.227 6.001 -29.308 1.00 82.19 91 ALA A C 1
ATOM 734 O O . ALA A 1 91 ? 4.639 6.946 -28.642 1.00 82.19 91 ALA A O 1
ATOM 735 N N . LEU A 1 92 ? 4.669 4.752 -29.124 1.00 83.12 92 LEU A N 1
ATOM 736 C CA . LEU A 1 92 ? 5.694 4.392 -28.152 1.00 83.12 92 LEU A CA 1
ATOM 737 C C . LEU A 1 92 ? 7.071 4.375 -28.810 1.00 83.12 92 LEU A C 1
ATOM 739 O O . LEU A 1 92 ? 7.287 3.686 -29.806 1.00 83.12 92 LEU A O 1
ATOM 743 N N . ASP A 1 93 ? 8.014 5.086 -28.202 1.00 86.56 93 ASP A N 1
ATOM 744 C CA . ASP A 1 93 ? 9.422 5.021 -28.574 1.00 86.56 93 ASP A CA 1
ATOM 745 C C . ASP A 1 93 ? 10.056 3.753 -27.981 1.00 86.56 93 ASP A C 1
ATOM 747 O O . ASP A 1 93 ? 10.459 3.692 -26.815 1.00 86.56 93 ASP A O 1
ATOM 751 N N . VAL A 1 94 ? 10.101 2.702 -28.799 1.00 84.25 94 VAL A N 1
ATOM 752 C CA . VAL A 1 94 ? 10.630 1.392 -28.403 1.00 84.25 94 VAL A CA 1
ATOM 753 C C . VAL A 1 94 ? 12.136 1.454 -28.123 1.00 84.25 94 VAL A C 1
ATOM 755 O O . VAL A 1 94 ? 12.627 0.684 -27.297 1.00 84.25 94 VAL A O 1
ATOM 758 N N . GLU A 1 95 ? 12.882 2.362 -28.758 1.00 85.69 95 GLU A N 1
ATOM 759 C CA . GLU A 1 95 ? 14.324 2.495 -28.520 1.00 85.69 95 GLU A CA 1
ATOM 760 C C . GLU A 1 95 ? 14.612 3.048 -27.127 1.00 85.69 95 GLU A C 1
ATOM 762 O O . GLU A 1 95 ? 15.515 2.565 -26.440 1.00 85.69 95 GLU A O 1
ATOM 767 N N . VAL A 1 96 ? 13.805 4.008 -26.670 1.00 86.75 96 VAL A N 1
ATOM 768 C CA . VAL A 1 96 ? 13.884 4.513 -25.296 1.00 86.75 96 VAL A CA 1
ATOM 769 C C . VAL A 1 96 ? 13.500 3.423 -24.300 1.00 86.75 96 VAL A C 1
ATOM 771 O O . VAL A 1 96 ? 14.212 3.231 -23.316 1.00 86.75 96 VAL A O 1
ATOM 774 N N . LEU A 1 97 ? 12.435 2.662 -24.563 1.00 85.81 97 LEU A N 1
ATOM 775 C CA . LEU A 1 97 ? 11.971 1.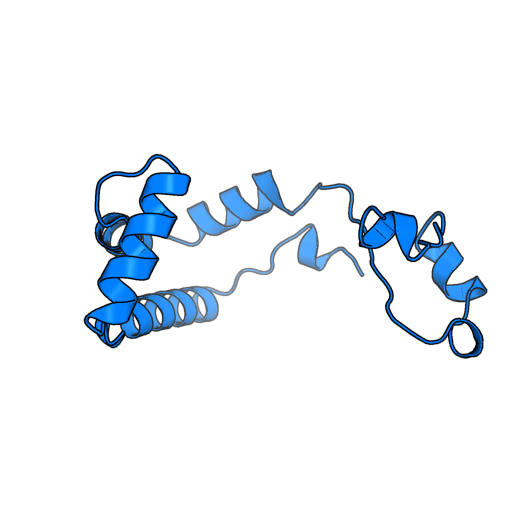605 -23.657 1.00 85.81 97 LEU A CA 1
ATOM 776 C C . LEU A 1 97 ? 12.990 0.470 -23.485 1.00 85.81 97 LEU A C 1
ATOM 778 O O . LEU A 1 97 ? 13.153 -0.031 -22.375 1.00 85.81 97 LEU A O 1
ATOM 782 N N . LYS A 1 98 ? 13.745 0.122 -24.535 1.00 85.88 98 LYS A N 1
ATOM 783 C CA . LYS A 1 98 ? 14.816 -0.888 -24.456 1.00 85.88 98 LYS A CA 1
ATOM 784 C C . LYS A 1 98 ? 15.920 -0.522 -23.461 1.00 85.88 98 LYS A C 1
ATOM 786 O O . LYS A 1 98 ? 16.591 -1.416 -22.954 1.00 85.88 98 LYS A O 1
ATOM 791 N N . LYS A 1 99 ? 16.105 0.766 -23.143 1.00 86.88 99 LYS A N 1
ATOM 792 C CA . LYS A 1 99 ? 17.069 1.205 -22.115 1.00 86.88 99 LYS A CA 1
ATOM 793 C C . LYS A 1 99 ? 16.659 0.783 -20.702 1.00 86.88 99 LYS A C 1
ATOM 795 O O . LYS A 1 99 ? 17.511 0.745 -19.822 1.00 86.88 99 LYS A O 1
ATOM 800 N N . TYR A 1 100 ? 15.379 0.486 -20.484 1.00 82.31 100 TYR A N 1
ATOM 801 C CA . TYR A 1 100 ? 14.833 0.117 -19.177 1.00 82.31 100 TYR A CA 1
ATOM 802 C C . TYR A 1 100 ? 14.749 -1.399 -18.961 1.00 82.31 100 TYR A C 1
ATOM 804 O O . TYR A 1 100 ? 14.526 -1.827 -17.832 1.00 82.31 100 TYR A O 1
ATOM 812 N N . GLY A 1 101 ? 14.944 -2.209 -20.006 1.00 84.62 101 GLY A N 1
ATOM 813 C CA . GLY A 1 101 ? 14.971 -3.666 -19.904 1.00 84.62 101 GLY A CA 1
ATOM 814 C C . GLY A 1 101 ? 14.447 -4.378 -21.148 1.00 84.62 101 GLY A C 1
ATOM 815 O O . GLY A 1 101 ? 14.178 -3.770 -22.186 1.00 84.62 101 GLY A O 1
ATOM 816 N N . GLU A 1 102 ? 14.302 -5.696 -21.028 1.00 87.56 102 GLU A N 1
ATOM 817 C CA . GLU A 1 102 ? 13.674 -6.524 -22.055 1.00 87.56 102 GLU A CA 1
ATOM 818 C C . GLU A 1 102 ? 12.177 -6.205 -22.158 1.00 87.56 102 GLU A C 1
ATOM 820 O O . GLU A 1 102 ? 11.454 -6.172 -21.161 1.00 87.56 102 GLU A O 1
ATOM 825 N N . ILE A 1 103 ? 11.701 -5.967 -23.382 1.00 87.75 103 ILE A N 1
ATOM 826 C CA . ILE A 1 103 ? 10.301 -5.633 -23.640 1.00 87.75 103 ILE A CA 1
ATOM 827 C C . ILE A 1 103 ? 9.547 -6.908 -24.002 1.00 87.75 103 ILE A C 1
ATOM 829 O O . ILE A 1 103 ? 9.767 -7.484 -25.068 1.00 87.75 103 ILE A O 1
ATOM 833 N N . LYS A 1 104 ? 8.589 -7.290 -23.156 1.00 88.12 104 LYS A N 1
ATOM 834 C CA . LYS A 1 104 ? 7.608 -8.332 -23.463 1.00 88.12 104 LYS A CA 1
ATOM 835 C C . LYS A 1 104 ? 6.290 -7.693 -23.891 1.00 88.12 104 LYS A C 1
ATOM 837 O O . LYS A 1 104 ? 5.650 -6.991 -23.110 1.00 88.12 104 LYS A O 1
ATOM 842 N N . TYR A 1 105 ? 5.875 -7.942 -25.130 1.00 88.81 105 TYR A N 1
ATOM 843 C CA . TYR A 1 105 ? 4.544 -7.554 -25.589 1.00 88.81 105 TYR A CA 1
ATOM 844 C C . TYR A 1 105 ? 3.521 -8.578 -25.108 1.00 88.81 105 TYR A C 1
ATOM 846 O O . TYR A 1 105 ? 3.692 -9.768 -25.350 1.00 88.81 105 TYR A O 1
ATOM 854 N N . LEU A 1 106 ? 2.466 -8.098 -24.454 1.00 89.31 106 LEU A N 1
ATOM 855 C CA . LEU A 1 106 ? 1.338 -8.924 -24.035 1.00 89.31 106 LEU A CA 1
ATOM 856 C C . LEU A 1 106 ? 0.259 -8.939 -25.124 1.00 89.31 106 LEU A C 1
ATOM 858 O O . LEU A 1 106 ? -0.002 -7.916 -25.773 1.00 89.31 106 LEU A O 1
ATOM 862 N N . THR A 1 107 ? -0.337 -10.107 -25.329 1.00 89.75 107 THR A N 1
ATOM 863 C CA . THR A 1 107 ? -1.541 -10.328 -26.142 1.00 89.75 107 THR A CA 1
ATOM 864 C C . THR A 1 107 ? -2.809 -10.181 -25.292 1.00 89.75 107 THR A C 1
ATOM 866 O O . THR A 1 107 ? -2.725 -9.950 -24.085 1.00 89.75 107 THR A O 1
ATOM 869 N N . LEU A 1 108 ? -3.996 -10.260 -25.907 1.00 87.50 108 LEU A N 1
ATOM 870 C CA . LEU A 1 108 ? -5.250 -10.253 -25.140 1.00 87.50 108 LEU A CA 1
ATOM 871 C C . LEU A 1 108 ? -5.378 -11.536 -24.317 1.00 87.50 108 LEU A C 1
ATOM 873 O O . LEU A 1 108 ? -5.748 -11.463 -23.146 1.00 87.50 108 LEU A O 1
ATOM 877 N N . GLU A 1 109 ? -4.979 -12.662 -24.904 1.00 91.62 109 GLU A N 1
ATOM 878 C CA . GLU A 1 109 ? -4.909 -13.966 -24.256 1.00 91.62 109 GLU A CA 1
ATOM 879 C C . GLU A 1 109 ? -4.002 -13.903 -23.008 1.00 91.62 109 GLU A C 1
ATOM 881 O O . GLU A 1 109 ? -4.389 -14.367 -21.938 1.00 91.62 109 GLU A O 1
ATOM 886 N N . ASP A 1 110 ? -2.833 -13.249 -23.093 1.00 88.44 110 ASP A N 1
ATOM 887 C CA . ASP A 1 110 ? -1.904 -13.109 -21.954 1.00 88.44 110 ASP A CA 1
ATOM 888 C C . ASP A 1 110 ? -2.478 -12.287 -20.785 1.00 88.44 110 ASP A C 1
ATOM 890 O O . ASP A 1 110 ? -2.084 -12.490 -19.635 1.00 88.44 110 ASP A O 1
ATOM 894 N N . VAL A 1 111 ? -3.356 -11.316 -21.066 1.00 86.75 111 VAL A N 1
ATOM 895 C CA . VAL A 1 111 ? -3.919 -10.419 -20.039 1.00 86.75 111 VAL A CA 1
ATOM 896 C C . VAL A 1 111 ? -5.211 -10.974 -19.449 1.00 86.75 111 VAL A C 1
ATOM 898 O O . VAL A 1 111 ? -5.442 -10.832 -18.248 1.00 86.75 111 VAL A O 1
ATOM 901 N N . PHE A 1 112 ? -6.059 -11.582 -20.278 1.00 88.88 112 PHE A N 1
ATOM 902 C CA . PHE A 1 112 ? -7.410 -11.981 -19.888 1.00 88.88 112 PHE A CA 1
ATOM 903 C C . PHE A 1 112 ? -7.621 -13.497 -19.783 1.00 88.88 112 PHE A C 1
ATOM 905 O O . PHE A 1 112 ? -8.631 -13.915 -19.217 1.00 88.88 112 PHE A O 1
ATOM 912 N N . GLY A 1 113 ? -6.679 -14.313 -20.260 1.00 81.44 113 GLY A N 1
ATOM 913 C CA . GLY A 1 113 ? -6.677 -15.763 -20.061 1.00 81.44 113 GLY A CA 1
ATOM 914 C C . GLY A 1 113 ? -7.696 -16.550 -20.892 1.00 81.44 113 GLY A C 1
ATOM 915 O O . GLY A 1 113 ? -8.048 -17.657 -20.485 1.00 81.44 113 GLY A O 1
ATOM 916 N N . TYR A 1 114 ? -8.177 -16.001 -22.012 1.00 66.44 114 TYR A N 1
ATOM 917 C CA . TYR A 1 114 ? -9.047 -16.686 -22.979 1.00 66.44 114 TYR A CA 1
ATOM 918 C C . TYR A 1 114 ? -8.518 -16.536 -24.398 1.00 66.44 114 TYR A C 1
ATOM 920 O O . TYR A 1 114 ? -7.961 -15.452 -24.675 1.00 66.44 114 TYR A O 1
#